Protein AF-A0A3D2W1X2-F1 (afdb_monomer)

Mean predicted aligned error: 3.18 Å

pLDDT: mean 94.14, std 5.0, range [60.62, 98.5]

Sequence (106 aa):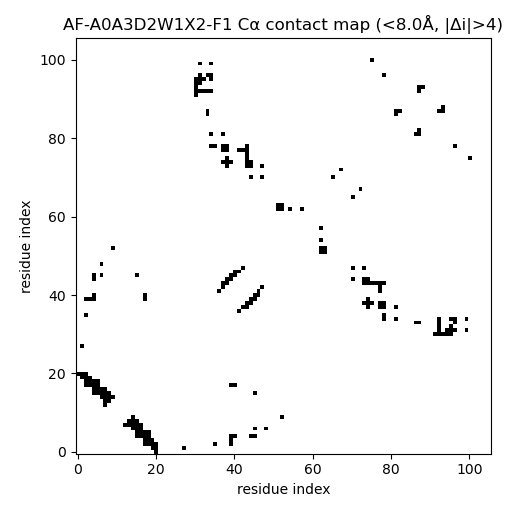
TTAYYQQGSPALGVAGGYMVNTLRLDQRPLYELPALTLHEAVPGHHLQISLAQEAGELPYFRRTTYITAFGEGWGLYAESLGVEMGIYRTPYERFGRLSYEMWRAC

Structure (mmCIF, N/CA/C/O backbone):
data_AF-A0A3D2W1X2-F1
#
_entry.id   AF-A0A3D2W1X2-F1
#
loop_
_atom_site.group_PDB
_atom_site.id
_atom_site.type_symbol
_atom_site.label_atom_id
_atom_site.label_alt_id
_atom_site.label_comp_id
_atom_site.label_asym_id
_atom_site.label_entity_id
_atom_site.label_seq_id
_atom_site.pdbx_PDB_ins_code
_atom_site.Cartn_x
_atom_site.Cartn_y
_atom_site.Cartn_z
_atom_site.occupancy
_atom_site.B_iso_or_equiv
_atom_site.auth_seq_id
_atom_site.auth_comp_id
_atom_site.auth_asym_id
_atom_site.auth_atom_id
_atom_site.pdbx_PDB_model_num
ATOM 1 N N . THR A 1 1 ? 3.440 -13.000 6.840 1.00 60.62 1 THR A N 1
ATOM 2 C CA . THR A 1 1 ? 2.759 -11.714 6.607 1.00 60.62 1 THR A CA 1
ATOM 3 C C . THR A 1 1 ? 1.249 -11.915 6.544 1.00 60.62 1 THR A C 1
ATOM 5 O O . THR A 1 1 ? 0.806 -13.053 6.363 1.00 60.62 1 THR A O 1
ATOM 8 N N . THR A 1 2 ? 0.467 -10.858 6.770 1.00 81.94 2 THR A N 1
ATOM 9 C CA . THR A 1 2 ? -1.007 -10.890 6.750 1.00 81.94 2 THR A CA 1
ATOM 10 C C . THR A 1 2 ? -1.581 -10.834 5.343 1.00 81.94 2 THR A C 1
ATOM 12 O O . THR A 1 2 ? -2.559 -11.522 5.053 1.00 81.94 2 THR A O 1
ATOM 15 N N . ALA A 1 3 ? -0.892 -10.144 4.446 1.00 91.88 3 ALA A N 1
ATOM 16 C CA . ALA A 1 3 ? -1.105 -10.195 3.014 1.00 91.88 3 ALA A CA 1
ATOM 17 C C . ALA A 1 3 ? 0.189 -9.773 2.302 1.00 91.88 3 ALA A C 1
ATOM 19 O O . ALA A 1 3 ? 1.152 -9.394 2.972 1.00 91.88 3 ALA A O 1
ATOM 20 N N . TYR A 1 4 ? 0.223 -9.900 0.980 1.00 94.44 4 TYR A N 1
ATOM 21 C CA . TYR A 1 4 ? 1.273 -9.329 0.139 1.00 94.44 4 TYR A CA 1
ATOM 22 C C . TYR A 1 4 ? 0.755 -9.090 -1.280 1.00 94.44 4 TYR A C 1
ATOM 24 O O . TYR A 1 4 ? -0.192 -9.750 -1.728 1.00 94.44 4 TYR A O 1
ATOM 32 N N . TYR A 1 5 ? 1.401 -8.181 -1.998 1.00 97.44 5 TYR A N 1
ATOM 33 C CA . TYR A 1 5 ? 1.201 -7.988 -3.422 1.00 97.44 5 TYR A CA 1
ATOM 34 C C . TYR A 1 5 ? 2.119 -8.890 -4.250 1.00 97.44 5 TYR A C 1
ATOM 36 O O . TYR A 1 5 ? 3.334 -8.948 -4.060 1.00 97.44 5 TYR A O 1
ATOM 44 N N . GLN A 1 6 ? 1.527 -9.581 -5.218 1.00 96.81 6 GLN A N 1
ATOM 45 C CA . GLN A 1 6 ? 2.231 -10.325 -6.246 1.00 96.81 6 GLN A CA 1
ATOM 46 C C . GLN A 1 6 ? 2.176 -9.543 -7.557 1.00 96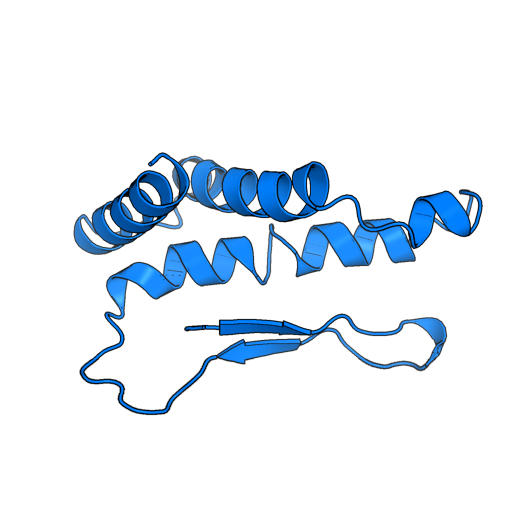.81 6 GLN A C 1
ATOM 48 O O . GLN A 1 6 ? 1.115 -9.380 -8.162 1.00 96.81 6 GLN A O 1
ATOM 53 N N . GLN A 1 7 ? 3.339 -9.084 -8.013 1.00 94.88 7 GLN A N 1
ATOM 54 C CA . GLN A 1 7 ? 3.475 -8.359 -9.269 1.00 94.88 7 GLN A CA 1
ATOM 55 C C . GLN A 1 7 ? 3.034 -9.212 -10.472 1.00 94.88 7 GLN A C 1
ATOM 57 O O . GLN A 1 7 ? 3.446 -10.362 -10.625 1.00 94.88 7 GLN A O 1
ATOM 62 N N . GLY A 1 8 ? 2.228 -8.608 -11.350 1.00 94.38 8 GLY A N 1
ATOM 63 C CA . GLY A 1 8 ? 1.854 -9.173 -12.646 1.00 94.38 8 GLY A CA 1
ATOM 64 C C . GLY A 1 8 ? 2.901 -8.936 -13.741 1.00 94.38 8 GLY A C 1
ATOM 65 O O . GLY A 1 8 ? 3.940 -8.308 -13.529 1.00 94.38 8 GLY A O 1
ATOM 66 N N . SER A 1 9 ? 2.601 -9.411 -14.946 1.00 94.06 9 SER A N 1
ATOM 67 C CA . SER A 1 9 ? 3.404 -9.200 -16.151 1.00 94.06 9 SER A CA 1
ATOM 68 C C . SER A 1 9 ? 2.501 -8.844 -17.335 1.00 94.06 9 SER A C 1
ATOM 70 O O . SER A 1 9 ? 1.897 -9.745 -17.925 1.00 94.06 9 SER A O 1
ATOM 72 N N . PRO A 1 10 ? 2.442 -7.562 -17.739 1.00 90.25 10 PRO A N 1
ATOM 73 C CA . PRO A 1 10 ? 1.702 -7.135 -18.924 1.00 90.25 10 PRO A CA 1
ATOM 74 C C . PRO A 1 10 ? 2.177 -7.843 -20.199 1.00 90.25 10 PRO A C 1
ATOM 76 O O . PRO A 1 10 ? 1.362 -8.242 -21.024 1.00 90.25 10 PRO A O 1
ATOM 79 N N . ALA A 1 11 ? 3.487 -8.087 -20.324 1.00 90.25 11 ALA A N 1
ATOM 80 C CA . ALA A 1 11 ? 4.075 -8.782 -21.472 1.00 90.25 11 ALA A CA 1
ATOM 81 C C . ALA A 1 11 ? 3.610 -10.243 -21.606 1.00 90.25 11 ALA A C 1
ATOM 83 O O . ALA A 1 11 ? 3.562 -10.771 -22.713 1.00 90.25 11 ALA A O 1
ATOM 84 N N . LEU A 1 12 ? 3.277 -10.895 -20.486 1.00 94.88 12 LEU A N 1
ATOM 85 C CA . LEU A 1 12 ? 2.793 -12.279 -20.449 1.00 94.88 12 LEU A CA 1
ATOM 86 C C . LEU A 1 12 ? 1.272 -12.373 -20.240 1.00 94.88 12 LEU A C 1
ATOM 88 O O . LEU A 1 12 ? 0.750 -13.476 -20.106 1.00 94.88 12 LEU A O 1
ATOM 92 N N . GLY A 1 13 ? 0.562 -11.241 -20.169 1.00 94.69 13 GLY A N 1
ATOM 93 C CA . GLY A 1 13 ? -0.871 -11.205 -19.859 1.00 94.69 13 GLY A CA 1
ATOM 94 C C . GLY A 1 13 ? -1.223 -11.691 -18.446 1.00 94.69 13 GLY A C 1
ATOM 95 O O . GLY A 1 13 ? -2.344 -12.136 -18.214 1.00 94.69 13 GLY A O 1
ATOM 96 N N . VAL A 1 14 ? -0.280 -11.637 -17.501 1.00 96.56 14 VAL A N 1
ATOM 97 C CA . VAL A 1 14 ? -0.485 -12.063 -16.107 1.00 96.56 14 VAL A CA 1
ATOM 98 C C . VAL A 1 14 ? -0.888 -10.855 -15.266 1.00 96.56 14 VAL A C 1
ATOM 100 O O . VAL A 1 14 ? -0.135 -9.887 -15.172 1.00 96.56 14 VAL A O 1
ATOM 103 N N . ALA A 1 15 ? -2.052 -10.911 -14.623 1.00 96.38 15 ALA A N 1
ATOM 104 C CA . ALA A 1 15 ? -2.511 -9.853 -13.726 1.00 96.38 15 ALA A CA 1
ATOM 105 C C . ALA A 1 15 ? -1.716 -9.820 -12.408 1.00 96.38 15 ALA A C 1
ATOM 107 O O . ALA A 1 15 ? -1.224 -10.848 -11.939 1.00 96.38 15 ALA A O 1
ATOM 108 N N . GLY A 1 16 ? -1.618 -8.636 -11.799 1.00 96.75 16 GLY A N 1
ATOM 109 C CA . GLY A 1 16 ? -1.161 -8.504 -10.415 1.00 96.75 16 GLY A CA 1
ATOM 110 C C . GLY A 1 16 ? -2.202 -9.045 -9.434 1.00 96.75 16 GLY A C 1
ATOM 111 O O . GLY A 1 16 ? -3.402 -8.968 -9.698 1.00 96.75 16 GLY A O 1
ATOM 112 N N . GLY A 1 17 ? -1.750 -9.595 -8.309 1.00 97.19 17 GLY A N 1
ATOM 113 C CA . GLY A 1 17 ? -2.610 -10.242 -7.319 1.00 97.19 17 GLY A CA 1
ATOM 114 C C . GLY A 1 17 ? -2.383 -9.710 -5.911 1.00 97.19 17 GLY A C 1
ATOM 115 O O . GLY A 1 17 ? -1.250 -9.630 -5.451 1.00 97.19 17 GLY A O 1
ATOM 116 N N . TYR A 1 18 ? -3.466 -9.388 -5.206 1.00 97.06 18 TYR A N 1
ATOM 117 C CA . TYR A 1 18 ? -3.438 -9.124 -3.769 1.00 97.06 18 TYR A CA 1
ATOM 118 C C . TYR A 1 18 ? -3.743 -10.421 -3.011 1.00 97.06 18 TYR A C 1
ATOM 120 O O . TYR A 1 18 ? -4.860 -10.937 -3.070 1.00 97.06 18 TYR A O 1
ATOM 128 N N . MET A 1 19 ? -2.741 -10.969 -2.322 1.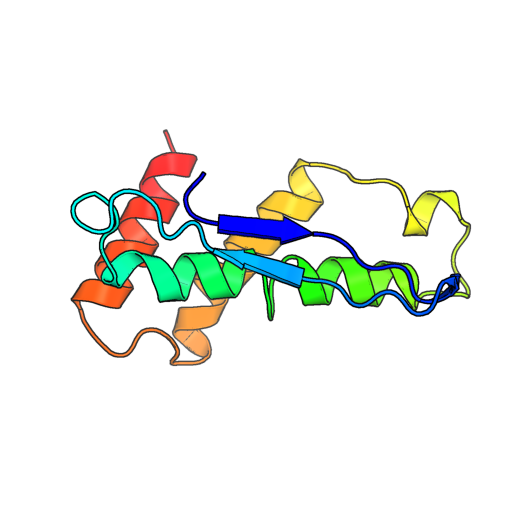00 96.25 19 MET A N 1
ATOM 129 C CA . MET A 1 19 ? -2.820 -12.283 -1.686 1.00 96.25 19 MET A CA 1
ATOM 130 C C . MET A 1 19 ? -3.054 -12.129 -0.184 1.00 96.25 19 MET A C 1
ATOM 132 O O . MET A 1 19 ? -2.145 -11.755 0.554 1.00 96.25 19 MET A O 1
ATOM 136 N N . VAL A 1 20 ? -4.264 -12.446 0.283 1.00 93.62 20 VAL A N 1
ATOM 137 C CA . VAL A 1 20 ? -4.642 -12.369 1.704 1.00 93.62 20 VAL A CA 1
ATOM 138 C C . VAL A 1 20 ? -4.514 -13.735 2.365 1.00 93.62 20 VAL A C 1
ATOM 140 O O . VAL A 1 20 ? -5.056 -14.731 1.886 1.00 93.62 20 VAL A O 1
ATOM 143 N N . ASN A 1 21 ? -3.815 -13.794 3.497 1.00 91.94 21 ASN A N 1
ATOM 144 C CA . ASN A 1 21 ? -3.640 -15.037 4.232 1.00 91.94 21 ASN A CA 1
ATOM 145 C C . ASN A 1 21 ? -4.848 -15.315 5.140 1.00 91.94 21 ASN A C 1
ATOM 147 O O . ASN A 1 21 ? -5.084 -14.595 6.108 1.00 91.94 21 ASN A O 1
ATOM 151 N N . THR A 1 22 ? -5.577 -16.395 4.862 1.00 91.75 22 THR A N 1
ATOM 152 C CA . THR A 1 22 ? -6.784 -16.801 5.604 1.00 91.75 22 THR A CA 1
ATOM 153 C C . THR A 1 22 ? -6.520 -17.819 6.719 1.00 91.75 22 THR A C 1
ATOM 155 O O . THR A 1 22 ? -7.446 -18.249 7.405 1.00 91.75 22 THR A O 1
ATOM 158 N N . LEU A 1 23 ? -5.261 -18.203 6.953 1.00 92.38 23 LEU A N 1
ATOM 159 C CA . LEU A 1 23 ? -4.886 -19.118 8.033 1.00 92.38 23 LEU A CA 1
ATOM 160 C C . LEU A 1 23 ? -4.951 -18.409 9.397 1.00 92.38 23 LEU A C 1
ATOM 162 O O . LEU A 1 23 ? -4.308 -17.370 9.553 1.00 92.38 23 LEU A O 1
ATOM 166 N N . ARG A 1 24 ? -5.625 -19.009 10.395 1.00 89.12 24 ARG A N 1
ATOM 167 C CA . ARG A 1 24 ? -5.779 -18.490 11.780 1.00 89.12 24 ARG A CA 1
ATOM 168 C C . ARG A 1 24 ? -6.378 -17.078 11.835 1.00 89.12 24 ARG A C 1
ATOM 170 O O . ARG A 1 24 ? -5.705 -16.112 12.191 1.00 89.12 24 ARG A O 1
ATOM 177 N N . LEU A 1 25 ? -7.642 -16.958 11.430 1.00 88.38 25 LEU A N 1
ATOM 178 C CA . LEU A 1 25 ? -8.367 -15.679 11.386 1.00 88.38 25 LEU A CA 1
ATOM 179 C C . LEU A 1 25 ? -8.541 -15.029 12.767 1.00 88.38 25 LEU A C 1
ATOM 181 O O . LEU A 1 25 ? -8.625 -13.811 12.861 1.00 88.38 25 LEU A O 1
ATOM 185 N N . ASP A 1 26 ? -8.529 -15.823 13.836 1.00 89.56 26 ASP A N 1
ATOM 186 C CA . ASP A 1 26 ? -8.535 -15.366 15.230 1.00 89.56 26 ASP A CA 1
ATOM 187 C C . ASP A 1 26 ? -7.317 -14.497 15.586 1.00 89.56 26 ASP A C 1
ATOM 189 O O . ASP A 1 26 ? -7.388 -13.669 16.488 1.00 89.56 26 ASP A O 1
ATOM 193 N N . GLN A 1 27 ? -6.216 -14.640 14.842 1.00 88.25 27 GLN A N 1
ATOM 194 C CA . GLN A 1 27 ? -4.989 -13.853 15.004 1.00 88.25 27 GLN A CA 1
ATOM 195 C C . GLN A 1 27 ? -4.881 -12.703 13.992 1.00 88.25 27 GLN A C 1
ATOM 197 O O . GLN A 1 27 ? -3.824 -12.085 13.876 1.00 88.25 27 GLN A O 1
ATOM 202 N N . ARG A 1 28 ? -5.936 -12.442 13.209 1.00 86.94 28 ARG A N 1
ATOM 203 C CA . ARG A 1 28 ? -5.942 -11.461 12.116 1.00 86.94 28 ARG A CA 1
ATOM 204 C C . ARG A 1 28 ? -7.081 -10.474 12.313 1.00 86.94 28 ARG A C 1
ATOM 206 O O . ARG A 1 28 ? -8.180 -10.693 11.799 1.00 86.94 28 ARG A O 1
ATOM 213 N N . PRO A 1 29 ? -6.849 -9.392 13.064 1.00 89.44 29 PRO A N 1
ATOM 214 C CA . PRO A 1 29 ? -7.888 -8.407 13.286 1.00 89.44 29 PRO A CA 1
ATOM 215 C C . PRO A 1 29 ? -8.345 -7.787 11.963 1.00 89.44 29 PRO A C 1
ATOM 217 O O . PRO A 1 29 ? -7.556 -7.237 11.197 1.00 89.44 29 PRO A O 1
ATOM 220 N N . LEU A 1 30 ? -9.657 -7.819 11.717 1.00 91.25 30 LEU A N 1
ATOM 221 C CA . LEU A 1 30 ? -10.247 -7.240 10.506 1.00 91.25 30 LEU A CA 1
ATOM 222 C C . LEU A 1 30 ? -10.017 -5.727 10.403 1.00 91.25 30 LEU A C 1
ATOM 224 O O . LEU A 1 30 ? -10.037 -5.175 9.308 1.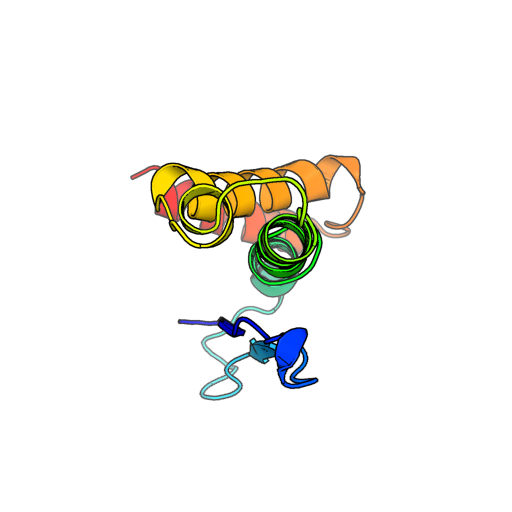00 91.25 30 LEU A O 1
ATOM 228 N N . TYR A 1 31 ? -9.781 -5.058 11.533 1.00 92.56 31 TYR A N 1
ATOM 229 C CA . TYR A 1 31 ? -9.572 -3.616 11.577 1.00 92.56 31 TYR A CA 1
ATOM 230 C C . TYR A 1 31 ? -8.239 -3.165 10.952 1.00 92.56 31 TYR A C 1
ATOM 232 O O . TYR A 1 31 ? -8.094 -1.989 10.634 1.00 92.56 31 TYR A O 1
ATOM 240 N N . GLU A 1 32 ? -7.277 -4.071 10.743 1.00 92.69 32 GLU A N 1
ATOM 241 C CA . GLU A 1 32 ? -6.015 -3.784 10.040 1.00 92.69 32 GLU A CA 1
ATOM 242 C C . GLU A 1 32 ? -6.143 -3.914 8.515 1.00 92.69 32 GLU A C 1
ATOM 244 O O . GLU A 1 32 ? -5.337 -3.353 7.769 1.00 92.69 32 GLU A O 1
ATOM 249 N N . LEU A 1 33 ? -7.166 -4.633 8.034 1.00 93.62 33 LEU A N 1
ATOM 250 C CA . LEU A 1 33 ? -7.322 -4.945 6.613 1.00 93.62 33 LEU A CA 1
ATOM 251 C C . LEU A 1 33 ? -7.425 -3.713 5.707 1.00 93.62 33 LEU A C 1
ATOM 253 O O . LEU A 1 33 ? -6.839 -3.772 4.628 1.00 93.62 33 LEU A O 1
ATOM 257 N N . PRO A 1 34 ? -8.108 -2.607 6.072 1.00 95.94 34 PRO A N 1
ATOM 258 C CA . PRO A 1 34 ? -8.168 -1.442 5.192 1.00 95.94 34 PRO A CA 1
ATOM 259 C C . PRO A 1 34 ? -6.792 -0.834 4.917 1.00 95.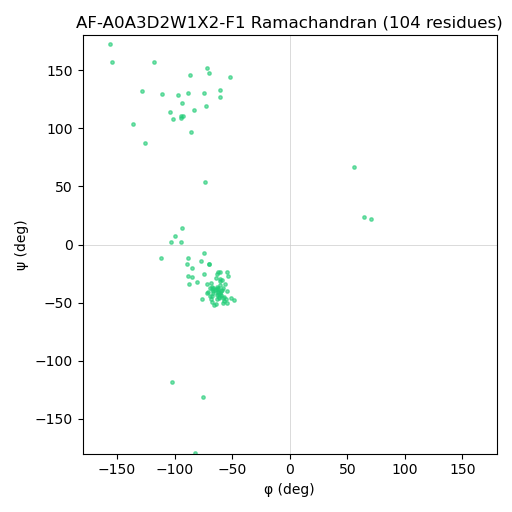94 34 PRO A C 1
ATOM 261 O O . PRO A 1 34 ? -6.469 -0.577 3.760 1.00 95.94 34 PRO A O 1
ATOM 264 N N . ALA A 1 35 ? -5.962 -0.668 5.952 1.00 96.44 35 ALA A N 1
ATOM 265 C CA . ALA A 1 35 ? -4.606 -0.142 5.800 1.00 96.44 35 ALA A CA 1
ATOM 266 C C . ALA A 1 35 ? -3.750 -1.088 4.945 1.00 96.44 35 ALA A C 1
ATOM 268 O O . ALA A 1 35 ? -3.143 -0.668 3.965 1.00 96.44 35 ALA A O 1
ATOM 269 N N . LEU A 1 36 ? -3.800 -2.391 5.233 1.00 95.56 36 LEU A N 1
ATOM 270 C CA . LEU A 1 36 ? -3.074 -3.396 4.456 1.00 95.56 36 LEU A CA 1
ATOM 271 C C . LEU A 1 36 ? -3.525 -3.457 2.988 1.00 95.56 36 LEU A C 1
ATOM 273 O O . LEU A 1 36 ? -2.709 -3.639 2.092 1.00 95.56 36 LEU A O 1
ATOM 277 N N . THR A 1 37 ? -4.822 -3.295 2.730 1.00 96.62 37 THR A N 1
ATOM 278 C CA . THR A 1 37 ? -5.369 -3.286 1.366 1.00 96.62 37 THR A CA 1
ATOM 279 C C . TH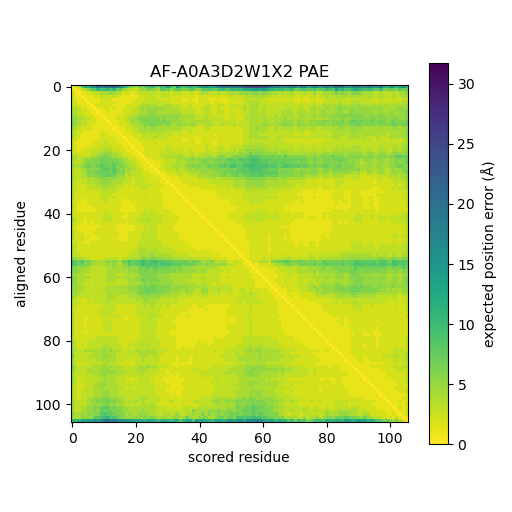R A 1 37 ? -4.883 -2.062 0.597 1.00 96.62 37 THR A C 1
ATOM 281 O O . THR A 1 37 ? -4.497 -2.192 -0.560 1.00 96.62 37 THR A O 1
ATOM 284 N N . LEU A 1 38 ? -4.854 -0.886 1.231 1.00 97.88 38 LEU A N 1
ATOM 285 C CA . LEU A 1 38 ? -4.300 0.322 0.616 1.00 97.88 38 LEU A CA 1
ATOM 286 C C . LEU A 1 38 ? -2.810 0.166 0.304 1.00 97.88 38 LEU A C 1
ATOM 288 O O . LEU A 1 38 ? -2.386 0.584 -0.770 1.00 97.88 38 LEU A O 1
ATOM 292 N N . HIS A 1 39 ? -2.051 -0.457 1.209 1.00 98.00 39 HIS A N 1
ATOM 293 C CA . HIS A 1 39 ? -0.616 -0.697 1.056 1.00 98.00 39 HIS A CA 1
ATOM 294 C C . HIS A 1 39 ? -0.302 -1.634 -0.117 1.00 98.00 39 HIS A C 1
ATOM 296 O O . HIS A 1 39 ? 0.520 -1.324 -0.973 1.00 98.00 39 HIS A O 1
ATOM 302 N N . GLU A 1 40 ? -0.968 -2.786 -0.170 1.00 98.06 40 GLU A N 1
ATOM 303 C CA . GLU A 1 40 ? -0.630 -3.857 -1.111 1.00 98.06 40 GLU A CA 1
ATOM 304 C C . GLU A 1 40 ? -1.342 -3.699 -2.463 1.00 98.06 40 GLU A C 1
ATOM 306 O O . GLU A 1 40 ? -0.799 -4.037 -3.514 1.00 98.06 40 GLU A O 1
ATOM 311 N N . ALA A 1 41 ? -2.572 -3.185 -2.467 1.00 97.44 41 ALA A N 1
ATOM 312 C CA . ALA A 1 41 ? -3.378 -3.047 -3.672 1.00 97.44 41 ALA A CA 1
ATOM 313 C C . ALA A 1 41 ? -3.364 -1.596 -4.178 1.00 97.44 41 ALA A C 1
ATOM 315 O O . ALA A 1 41 ? -2.320 -1.079 -4.577 1.00 97.44 41 ALA A O 1
ATOM 316 N N . VAL A 1 42 ? -4.525 -0.944 -4.220 1.00 97.19 42 VAL A N 1
ATOM 317 C CA . VAL A 1 42 ? -4.692 0.411 -4.756 1.00 97.19 42 VAL A CA 1
ATOM 318 C C . VAL A 1 42 ? -5.010 1.360 -3.601 1.00 97.19 42 VAL A C 1
ATOM 320 O O . VAL A 1 42 ? -5.941 1.070 -2.849 1.00 97.19 42 VAL A O 1
ATOM 323 N N . PRO A 1 43 ? -4.293 2.494 -3.462 1.00 98.00 43 PRO A N 1
ATOM 324 C CA . PRO A 1 43 ? -3.318 3.065 -4.402 1.00 98.00 43 PRO A CA 1
ATOM 325 C C . PRO A 1 43 ? -1.847 2.663 -4.158 1.00 98.00 43 PRO A C 1
ATOM 327 O O . PRO A 1 43 ? -0.958 3.309 -4.706 1.00 98.00 43 PRO A O 1
ATOM 330 N N . GLY A 1 44 ? -1.570 1.642 -3.344 1.00 98.50 44 GLY A N 1
ATOM 331 C CA . GLY A 1 44 ? -0.219 1.199 -2.985 1.00 98.50 44 GLY A CA 1
ATOM 332 C C . GLY A 1 44 ? 0.527 0.412 -4.070 1.00 98.50 44 GLY A C 1
ATOM 333 O O . GLY A 1 44 ? 0.624 0.852 -5.219 1.00 98.50 44 GLY A O 1
ATOM 334 N N . HIS A 1 45 ? 1.107 -0.736 -3.702 1.00 98.31 45 HIS A N 1
ATOM 335 C CA . HIS A 1 45 ? 2.029 -1.494 -4.554 1.00 98.31 45 HIS A CA 1
ATOM 336 C C . HIS A 1 45 ? 1.460 -1.839 -5.928 1.00 98.31 45 HIS A C 1
ATOM 338 O O . HIS A 1 45 ? 2.182 -1.716 -6.920 1.00 98.31 45 HIS A O 1
ATOM 344 N N . HIS A 1 46 ? 0.179 -2.213 -6.024 1.00 98.06 46 HIS A N 1
ATOM 345 C CA . HIS A 1 46 ? -0.418 -2.513 -7.323 1.00 98.06 46 HIS A CA 1
ATOM 346 C C . HIS A 1 46 ? -0.325 -1.324 -8.275 1.00 98.06 46 HIS A C 1
ATOM 348 O O . HIS A 1 46 ? 0.152 -1.478 -9.400 1.00 98.06 46 HIS A O 1
ATOM 354 N N . LEU A 1 47 ? -0.735 -0.137 -7.825 1.00 97.69 47 LEU A N 1
ATOM 355 C CA . LEU A 1 47 ? -0.718 1.055 -8.664 1.00 97.69 47 LEU A CA 1
ATOM 356 C C . LEU A 1 47 ? 0.720 1.494 -8.966 1.00 97.69 47 LEU A C 1
ATOM 358 O O . LEU A 1 47 ? 1.056 1.730 -10.123 1.00 97.69 47 LEU A O 1
ATOM 362 N N . GLN A 1 48 ? 1.583 1.542 -7.949 1.00 97.69 48 GLN A N 1
ATOM 363 C CA . GLN A 1 48 ? 2.980 1.958 -8.093 1.00 97.69 48 GLN A CA 1
ATOM 364 C C . GLN A 1 48 ? 3.739 1.107 -9.115 1.00 97.69 48 GLN A C 1
ATOM 366 O O . GLN A 1 48 ? 4.421 1.643 -9.993 1.00 97.69 48 GLN A O 1
ATOM 371 N N . ILE A 1 49 ? 3.621 -0.218 -9.007 1.00 96.56 49 ILE A N 1
ATOM 372 C CA . ILE A 1 49 ? 4.322 -1.159 -9.881 1.00 96.56 49 ILE A CA 1
ATOM 373 C C . ILE A 1 49 ? 3.717 -1.135 -11.284 1.00 96.56 49 ILE A C 1
ATOM 375 O O . ILE A 1 49 ? 4.468 -1.118 -12.259 1.00 96.56 49 ILE A O 1
ATOM 379 N N . SER A 1 50 ? 2.387 -1.087 -11.408 1.00 96.00 50 SER A N 1
ATOM 380 C CA . SER A 1 50 ? 1.729 -1.054 -12.723 1.00 96.00 50 SER A CA 1
ATOM 381 C C . SER A 1 50 ? 2.114 0.206 -13.506 1.00 96.00 50 SER A C 1
ATOM 383 O O . SER A 1 50 ? 2.510 0.104 -14.665 1.00 96.00 50 SER A O 1
ATOM 385 N N . LEU A 1 51 ? 2.156 1.374 -12.851 1.00 95.69 51 LEU A N 1
ATOM 386 C CA . LEU A 1 51 ? 2.629 2.617 -13.473 1.00 95.69 51 LEU A CA 1
ATOM 387 C C . LEU A 1 51 ? 4.082 2.513 -13.961 1.00 95.69 51 LEU A C 1
ATOM 389 O O . LEU A 1 51 ? 4.412 2.995 -15.044 1.00 95.69 51 LEU A O 1
ATOM 393 N N . ALA A 1 52 ? 4.963 1.860 -13.195 1.00 95.38 52 ALA A N 1
ATOM 394 C CA . ALA A 1 52 ? 6.348 1.649 -13.612 1.00 95.38 52 ALA A CA 1
ATOM 395 C C . ALA A 1 52 ? 6.457 0.710 -14.830 1.00 95.38 52 ALA A C 1
ATOM 397 O O . ALA A 1 52 ? 7.285 0.940 -15.715 1.00 95.38 52 ALA A O 1
ATOM 398 N N . GLN A 1 53 ? 5.612 -0.323 -14.906 1.00 94.25 53 GLN A N 1
ATOM 399 C CA . GLN A 1 53 ? 5.561 -1.248 -16.042 1.00 94.25 53 GLN A CA 1
ATOM 400 C C . GLN A 1 53 ? 5.049 -0.570 -17.322 1.00 94.25 53 GLN A C 1
ATOM 402 O O . GLN A 1 53 ? 5.583 -0.826 -18.405 1.00 94.25 53 GLN A O 1
ATOM 407 N N . GLU A 1 54 ? 4.064 0.318 -17.191 1.00 93.88 54 GLU A N 1
ATOM 408 C CA . GLU A 1 54 ? 3.437 1.052 -18.297 1.00 93.88 54 GLU A CA 1
ATOM 409 C C . GLU A 1 54 ? 4.287 2.219 -18.829 1.00 93.88 54 GLU A C 1
ATOM 411 O O . GLU A 1 54 ? 4.047 2.697 -19.936 1.00 93.88 54 GLU A O 1
ATOM 416 N N . ALA A 1 55 ? 5.322 2.652 -18.099 1.00 93.88 55 ALA A N 1
ATOM 417 C CA . ALA A 1 55 ? 6.187 3.779 -18.462 1.00 93.88 55 ALA A CA 1
ATOM 418 C C . ALA A 1 55 ? 7.173 3.474 -19.618 1.00 93.88 55 ALA A C 1
ATOM 420 O O . ALA A 1 55 ? 8.384 3.655 -19.478 1.00 93.88 55 ALA A O 1
ATOM 421 N N . GLY A 1 56 ? 6.673 2.992 -20.763 1.00 89.19 56 GLY A N 1
ATOM 422 C CA . GLY A 1 56 ? 7.436 2.425 -21.887 1.00 89.19 56 GLY A CA 1
ATOM 423 C C . GLY A 1 56 ? 8.553 3.298 -22.469 1.00 89.19 56 GLY A C 1
ATOM 424 O O . GLY A 1 56 ? 9.548 2.757 -22.947 1.00 89.19 56 GLY A O 1
ATOM 425 N N . GLU A 1 57 ? 8.431 4.619 -22.350 1.00 93.94 57 GLU A N 1
ATOM 426 C CA . GLU A 1 57 ? 9.437 5.601 -22.782 1.00 93.94 57 GLU A CA 1
ATOM 427 C C . GLU A 1 57 ? 10.708 5.597 -21.906 1.00 93.94 57 GLU A C 1
ATOM 429 O O . GLU A 1 57 ? 11.750 6.129 -22.293 1.00 93.94 57 GLU A O 1
ATOM 434 N N . LEU A 1 58 ? 10.652 5.010 -20.703 1.00 94.81 58 LEU A N 1
ATOM 435 C CA . LEU A 1 58 ? 11.788 4.957 -19.786 1.00 94.81 58 LEU A CA 1
ATOM 436 C C . LEU A 1 58 ? 12.702 3.745 -20.054 1.00 94.81 58 LEU A C 1
ATOM 438 O O . LEU A 1 58 ? 12.226 2.634 -20.332 1.00 94.81 58 LEU A O 1
ATOM 442 N N . PRO A 1 59 ? 14.029 3.902 -19.857 1.00 94.88 59 PRO A N 1
ATOM 443 C CA . PRO A 1 59 ? 14.969 2.789 -19.902 1.00 94.88 59 PRO A CA 1
ATOM 444 C C . PRO A 1 59 ? 14.545 1.632 -18.995 1.00 94.88 59 PRO A C 1
ATOM 446 O O . PRO A 1 59 ? 14.053 1.853 -17.888 1.00 94.88 59 PRO A O 1
ATOM 449 N N . TYR A 1 60 ? 14.801 0.398 -19.439 1.00 91.25 60 TYR A N 1
ATOM 450 C CA . TYR A 1 60 ? 14.408 -0.827 -18.730 1.00 91.25 60 TYR A CA 1
ATOM 451 C C . TYR A 1 60 ? 14.783 -0.798 -17.241 1.00 91.25 60 TYR A C 1
ATOM 453 O O . TYR A 1 60 ? 13.926 -1.000 -16.387 1.00 91.25 60 TYR A O 1
ATOM 461 N N . PHE A 1 61 ? 16.027 -0.426 -16.918 1.00 92.81 61 PHE A N 1
ATOM 462 C CA . PHE A 1 61 ? 16.493 -0.389 -15.531 1.00 92.81 61 PHE A CA 1
ATOM 463 C C . PHE A 1 61 ? 15.683 0.571 -14.645 1.00 92.81 61 PHE A C 1
ATOM 465 O O . PHE A 1 61 ? 15.500 0.287 -13.467 1.00 92.81 61 PHE A O 1
ATOM 472 N N . ARG A 1 62 ? 15.148 1.680 -15.176 1.00 91.75 62 ARG A N 1
ATOM 473 C CA . ARG A 1 62 ? 14.308 2.606 -14.395 1.00 91.75 62 ARG A CA 1
ATOM 474 C C . ARG A 1 62 ? 12.911 2.055 -14.124 1.00 91.75 62 ARG A C 1
ATOM 476 O O . ARG A 1 62 ? 12.297 2.469 -13.151 1.00 91.75 62 ARG A O 1
ATOM 483 N N . ARG A 1 63 ? 12.420 1.146 -14.970 1.00 92.31 63 ARG A N 1
ATOM 484 C CA . ARG A 1 63 ? 11.109 0.503 -14.818 1.00 92.31 63 ARG A CA 1
ATOM 485 C C . ARG A 1 63 ? 11.138 -0.709 -13.895 1.00 92.31 63 ARG A C 1
ATOM 487 O O . ARG A 1 63 ? 10.122 -1.035 -13.295 1.00 92.31 63 ARG A O 1
ATOM 494 N N . THR A 1 64 ? 12.281 -1.387 -13.801 1.00 89.81 64 THR A N 1
ATOM 495 C CA . THR A 1 64 ? 12.386 -2.671 -13.090 1.00 89.81 64 THR A CA 1
ATOM 496 C C . THR A 1 64 ? 13.209 -2.620 -11.809 1.00 89.81 64 THR A C 1
ATOM 498 O O . THR A 1 64 ? 13.207 -3.590 -11.058 1.00 89.81 64 THR A O 1
ATOM 501 N N . THR A 1 65 ? 13.944 -1.535 -11.548 1.00 92.94 65 THR A N 1
ATOM 502 C CA . THR A 1 65 ? 14.707 -1.409 -10.299 1.00 92.94 65 THR A CA 1
ATOM 503 C C . THR A 1 65 ? 13.757 -1.158 -9.134 1.00 92.94 65 THR A C 1
ATOM 505 O O . THR A 1 65 ? 13.083 -0.130 -9.097 1.00 92.94 65 THR A O 1
ATOM 508 N N . TYR A 1 66 ? 13.750 -2.065 -8.156 1.00 92.62 66 TYR A N 1
ATOM 509 C CA . TYR A 1 66 ? 13.013 -1.886 -6.908 1.00 92.62 66 TYR A CA 1
ATOM 510 C C . TYR A 1 66 ? 13.929 -1.297 -5.834 1.00 92.62 66 TYR A C 1
ATOM 512 O O . TYR A 1 66 ? 14.838 -1.962 -5.338 1.00 92.62 66 TYR A O 1
ATOM 520 N N . ILE A 1 67 ? 13.695 -0.033 -5.484 1.00 95.56 67 ILE A N 1
ATOM 521 C CA . ILE A 1 67 ? 14.346 0.618 -4.346 1.00 95.56 67 ILE A CA 1
ATOM 522 C C . ILE A 1 67 ? 13.400 0.474 -3.157 1.00 95.56 67 ILE A C 1
ATOM 524 O O . ILE A 1 67 ? 12.357 1.124 -3.137 1.00 95.56 67 ILE A O 1
ATOM 528 N N . THR A 1 68 ? 13.767 -0.341 -2.164 1.00 95.44 68 THR A N 1
ATOM 529 C CA . THR A 1 68 ? 12.905 -0.664 -1.012 1.00 95.44 68 THR A CA 1
ATOM 530 C C . THR A 1 68 ? 12.329 0.580 -0.341 1.00 95.44 68 THR A C 1
ATOM 532 O O . THR A 1 68 ? 11.129 0.652 -0.121 1.00 95.44 68 THR A O 1
ATOM 535 N N . ALA A 1 69 ? 13.152 1.604 -0.089 1.00 96.56 69 ALA A N 1
ATOM 536 C CA . ALA A 1 69 ? 12.688 2.842 0.539 1.00 96.56 69 ALA A CA 1
ATOM 537 C C . ALA A 1 69 ? 11.600 3.565 -0.276 1.00 96.56 69 ALA A C 1
ATOM 539 O O . ALA A 1 69 ? 10.695 4.158 0.300 1.00 96.56 69 ALA A O 1
ATOM 540 N N . PHE A 1 70 ? 11.671 3.507 -1.609 1.00 96.81 70 PHE A N 1
ATOM 541 C CA . PHE A 1 70 ? 10.656 4.096 -2.478 1.00 96.81 70 PHE A CA 1
ATOM 542 C C . PHE A 1 70 ? 9.389 3.235 -2.526 1.00 96.81 70 PHE A C 1
ATOM 544 O O . PHE A 1 70 ? 8.298 3.769 -2.365 1.00 96.81 70 PHE A O 1
ATOM 551 N N . GLY A 1 71 ? 9.526 1.918 -2.714 1.00 97.06 71 GLY A N 1
ATOM 552 C CA . GLY A 1 71 ? 8.386 1.001 -2.816 1.00 97.06 71 GLY A CA 1
ATOM 553 C C . GLY A 1 71 ? 7.589 0.892 -1.514 1.00 97.06 71 GLY A C 1
ATOM 554 O O . GLY A 1 71 ? 6.387 1.144 -1.505 1.00 97.06 71 GLY A O 1
ATOM 555 N N . GLU A 1 72 ? 8.264 0.608 -0.399 1.00 96.81 72 GLU A N 1
ATOM 556 C CA . GLU A 1 72 ? 7.626 0.523 0.923 1.00 96.81 72 GLU A CA 1
ATOM 557 C C . GLU A 1 72 ? 7.160 1.904 1.407 1.00 96.81 72 GLU A C 1
ATOM 559 O O . GLU A 1 72 ? 6.084 2.039 1.987 1.00 96.81 72 GLU A O 1
ATOM 564 N N . GLY A 1 73 ? 7.935 2.958 1.121 1.00 97.62 73 GLY A N 1
ATOM 565 C CA . GLY A 1 73 ? 7.549 4.337 1.426 1.00 97.62 73 GLY A CA 1
ATOM 566 C C . GLY A 1 73 ? 6.284 4.770 0.683 1.00 97.62 73 GLY A C 1
ATOM 567 O O . GLY A 1 73 ? 5.429 5.434 1.267 1.00 97.62 73 GLY A O 1
ATOM 568 N N . TRP A 1 74 ? 6.116 4.345 -0.574 1.00 98.44 74 TRP A N 1
ATOM 569 C CA . TRP A 1 74 ? 4.873 4.531 -1.323 1.00 98.44 74 TRP A CA 1
ATOM 570 C C . TRP A 1 74 ? 3.706 3.777 -0.679 1.00 98.44 74 TRP A C 1
ATOM 572 O O . TRP A 1 74 ? 2.623 4.342 -0.547 1.00 98.44 74 TRP A O 1
ATOM 582 N N . GLY A 1 75 ? 3.912 2.528 -0.250 1.00 97.81 75 GLY A N 1
ATOM 583 C CA . GLY A 1 75 ? 2.897 1.760 0.476 1.00 97.81 75 GLY A CA 1
ATOM 584 C C . GLY A 1 75 ? 2.429 2.477 1.748 1.00 97.81 75 GLY A C 1
ATOM 585 O O . GLY A 1 75 ? 1.229 2.641 1.965 1.00 97.81 75 GLY A O 1
ATOM 586 N N . LEU A 1 76 ? 3.363 3.010 2.543 1.00 97.19 76 LEU A N 1
ATOM 587 C CA . LEU A 1 76 ? 3.049 3.818 3.732 1.00 97.19 76 LEU A CA 1
ATOM 588 C C . LEU A 1 76 ? 2.337 5.135 3.384 1.00 97.19 76 LEU A C 1
ATOM 590 O O . LEU A 1 76 ? 1.409 5.543 4.083 1.00 97.19 76 LEU A O 1
ATOM 594 N N . TYR A 1 77 ? 2.735 5.792 2.293 1.00 97.81 77 TYR A N 1
ATOM 595 C CA . TYR A 1 77 ? 2.027 6.964 1.776 1.00 97.81 77 TYR A CA 1
ATOM 596 C C . TYR A 1 77 ? 0.587 6.623 1.356 1.00 97.81 77 TYR A C 1
ATOM 598 O O . TYR A 1 77 ? -0.338 7.370 1.660 1.00 97.81 77 TYR A O 1
ATOM 606 N N . ALA A 1 78 ? 0.357 5.473 0.721 1.00 98.31 78 ALA A N 1
ATOM 607 C CA . ALA A 1 78 ? -0.988 5.017 0.375 1.00 98.31 78 ALA A CA 1
ATOM 608 C C . ALA A 1 78 ? -1.847 4.741 1.625 1.00 98.31 78 ALA A C 1
ATOM 610 O O . ALA A 1 78 ? -3.032 5.086 1.648 1.00 98.31 78 ALA A O 1
ATOM 611 N N . GLU A 1 79 ? -1.259 4.182 2.689 1.00 97.69 79 GLU A N 1
ATOM 612 C CA . GLU A 1 79 ? -1.938 4.018 3.981 1.00 97.69 79 GLU A CA 1
ATOM 613 C C . GLU A 1 79 ? -2.372 5.367 4.577 1.00 97.69 79 GLU A C 1
ATOM 615 O O . GLU A 1 79 ? -3.499 5.479 5.077 1.00 97.69 79 GLU A O 1
ATOM 620 N N . SER A 1 80 ? -1.517 6.395 4.530 1.00 96.81 80 SER A N 1
ATOM 621 C CA . SER A 1 80 ? -1.848 7.726 5.057 1.00 96.81 80 SER A CA 1
ATOM 622 C C . SER A 1 80 ? -2.884 8.453 4.193 1.00 96.81 80 SER A C 1
ATOM 624 O O . SER A 1 80 ? -3.852 8.994 4.734 1.00 96.81 80 SER A O 1
ATOM 626 N N . LEU A 1 81 ? -2.769 8.361 2.863 1.00 98.00 81 LEU A N 1
ATOM 627 C CA . LEU A 1 81 ? -3.717 8.932 1.900 1.00 98.00 81 LEU A CA 1
ATOM 628 C C . LEU A 1 81 ? -5.144 8.389 2.088 1.00 98.00 81 LEU A C 1
ATOM 630 O O . LEU A 1 81 ? -6.121 9.110 1.885 1.00 98.00 81 LEU A O 1
ATOM 634 N N . GLY A 1 82 ? -5.287 7.146 2.560 1.00 97.50 82 GLY A N 1
ATOM 635 C CA . GLY A 1 82 ? -6.585 6.548 2.883 1.00 97.50 82 GLY A CA 1
ATOM 636 C C . GLY A 1 82 ? -7.445 7.361 3.864 1.00 97.50 82 GLY A C 1
ATOM 637 O O . GLY A 1 82 ? -8.671 7.221 3.860 1.00 97.50 82 GLY A O 1
ATOM 638 N N . VAL A 1 83 ? -6.833 8.221 4.692 1.00 96.56 83 VAL A N 1
ATOM 639 C CA . VAL A 1 83 ? -7.551 9.148 5.584 1.00 96.56 83 VAL A CA 1
ATOM 640 C C . VAL A 1 83 ? -8.292 10.205 4.773 1.00 96.56 83 VAL A C 1
ATOM 642 O O . VAL A 1 83 ? -9.491 10.394 4.974 1.00 96.56 83 VAL A O 1
ATOM 645 N N . GLU A 1 84 ? -7.603 10.847 3.832 1.00 96.81 84 GLU A N 1
ATOM 646 C CA . GLU A 1 84 ? -8.166 11.876 2.950 1.00 96.81 84 GLU A CA 1
ATOM 647 C C . GLU A 1 84 ? -9.186 11.283 1.971 1.00 96.81 84 GLU A C 1
ATOM 649 O O . GLU A 1 84 ? -10.200 11.907 1.668 1.00 96.81 84 GLU A O 1
ATOM 654 N N . MET A 1 85 ? -8.971 10.036 1.543 1.00 97.25 85 MET A N 1
ATOM 655 C CA . MET A 1 85 ? -9.897 9.289 0.685 1.00 97.25 85 MET A CA 1
ATOM 656 C C . MET A 1 85 ? -11.153 8.778 1.417 1.00 97.25 85 MET A C 1
ATOM 658 O O . MET A 1 85 ? -12.045 8.222 0.779 1.00 97.25 85 MET A O 1
ATOM 662 N N . GLY A 1 86 ? -11.234 8.912 2.747 1.00 97.19 86 GLY A N 1
ATOM 663 C CA . GLY A 1 86 ? -12.383 8.447 3.532 1.00 97.19 86 GLY A CA 1
ATOM 664 C C . GLY A 1 86 ? -12.510 6.921 3.652 1.00 97.19 86 GLY A C 1
ATOM 665 O O . GLY A 1 86 ? -13.598 6.417 3.928 1.00 97.19 86 GLY A O 1
ATOM 666 N N . ILE A 1 87 ? -11.418 6.172 3.463 1.00 97.56 87 ILE A N 1
ATOM 667 C CA . ILE A 1 87 ? -11.414 4.696 3.489 1.00 97.56 87 ILE A CA 1
ATOM 668 C C . ILE A 1 87 ? -11.593 4.153 4.912 1.00 97.56 87 ILE A C 1
ATOM 670 O O . ILE A 1 87 ? -12.235 3.122 5.117 1.00 97.56 87 ILE A O 1
ATOM 674 N N . TYR A 1 88 ? -11.057 4.860 5.909 1.00 97.50 88 TYR A N 1
ATOM 675 C CA . TYR A 1 88 ? -11.185 4.494 7.320 1.00 97.50 88 TYR A CA 1
ATOM 676 C C . TYR A 1 88 ? -12.485 5.053 7.906 1.00 97.50 88 TYR A C 1
ATOM 678 O O . TYR A 1 88 ? -12.558 6.213 8.330 1.00 97.50 88 TYR A O 1
ATOM 686 N N . ARG A 1 89 ? -13.515 4.210 7.946 1.00 95.75 89 ARG A N 1
ATOM 687 C CA . ARG A 1 89 ? -14.895 4.565 8.304 1.00 95.75 89 ARG A CA 1
ATOM 688 C C . ARG A 1 89 ? -15.152 4.459 9.802 1.00 95.75 89 ARG A C 1
ATOM 690 O O . ARG A 1 89 ? -16.010 5.167 10.320 1.00 95.75 89 ARG A O 1
ATOM 697 N N . THR A 1 90 ? -14.422 3.596 10.509 1.00 96.62 90 THR A N 1
ATOM 698 C CA . THR A 1 90 ? -14.619 3.367 11.951 1.00 96.62 90 THR A CA 1
ATOM 699 C C . THR A 1 90 ? -13.386 3.733 12.788 1.00 96.62 90 THR A C 1
ATOM 701 O O . THR A 1 90 ? -12.262 3.714 12.277 1.00 96.62 90 THR A O 1
ATOM 704 N N . PRO A 1 91 ? -13.550 4.021 14.097 1.00 96.69 91 PRO A N 1
ATOM 705 C CA . PRO A 1 91 ? -12.417 4.206 15.004 1.00 96.69 91 PRO A CA 1
ATOM 706 C C . PRO A 1 91 ? -11.470 3.002 15.042 1.00 96.69 91 PRO A C 1
ATOM 708 O O . PRO A 1 91 ? -10.263 3.192 15.147 1.00 96.69 91 PRO A O 1
ATOM 711 N N . TYR A 1 92 ? -11.993 1.779 14.899 1.00 96.75 92 TYR A N 1
ATOM 712 C CA . TYR A 1 92 ? -11.179 0.564 14.848 1.00 96.75 92 TYR A CA 1
ATOM 713 C C . TYR A 1 92 ? -10.316 0.500 13.587 1.00 96.75 92 TYR A C 1
ATOM 715 O O . TYR A 1 92 ? -9.131 0.211 13.684 1.00 96.75 92 TYR A O 1
ATOM 723 N N . GLU A 1 93 ? -10.863 0.827 12.415 1.00 96.31 93 GLU A N 1
ATOM 724 C CA . GLU A 1 93 ? -10.078 0.872 11.170 1.00 96.31 93 GLU A CA 1
ATOM 725 C C . GLU A 1 93 ? -8.978 1.954 11.242 1.00 96.31 93 GLU A C 1
ATOM 727 O O . GLU A 1 93 ? -7.856 1.740 10.786 1.00 96.31 93 GLU A O 1
ATOM 732 N N . ARG A 1 94 ? -9.259 3.101 11.886 1.00 95.62 94 ARG A N 1
ATOM 733 C CA . ARG A 1 94 ? -8.242 4.138 12.164 1.00 95.62 94 ARG A CA 1
ATOM 734 C C . ARG A 1 94 ? -7.182 3.663 13.156 1.00 95.62 94 ARG A C 1
ATOM 736 O O . ARG A 1 94 ? -6.009 3.979 12.979 1.00 95.62 94 ARG A O 1
ATOM 743 N N . PHE A 1 95 ? -7.589 2.924 14.185 1.00 96.06 95 PHE A N 1
ATOM 744 C CA . PHE A 1 95 ? -6.674 2.299 15.133 1.00 96.06 95 PHE A CA 1
ATOM 745 C C . PHE A 1 95 ? -5.760 1.293 14.429 1.00 96.06 95 PHE A C 1
ATOM 747 O O . PHE A 1 95 ? -4.553 1.389 14.600 1.00 96.06 95 PHE A O 1
ATOM 754 N N . GLY A 1 96 ? -6.298 0.426 13.564 1.00 94.81 96 GLY A N 1
ATOM 755 C CA . GLY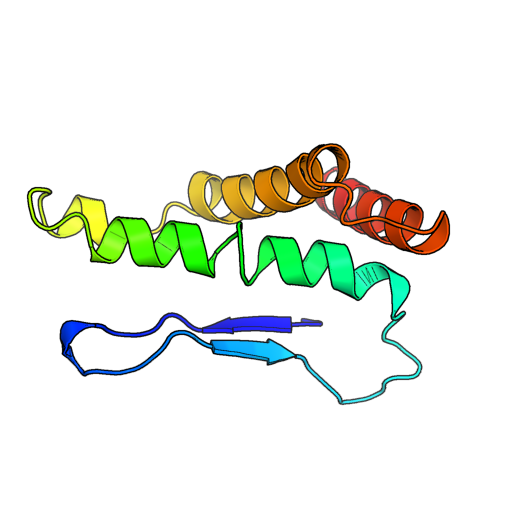 A 1 96 ? -5.510 -0.519 12.766 1.00 94.81 96 GLY A CA 1
ATOM 756 C C . GLY A 1 96 ? -4.430 0.157 11.931 1.00 94.81 96 GLY A C 1
ATOM 757 O O . GLY A 1 96 ? -3.269 -0.237 11.997 1.00 94.81 96 GLY A O 1
ATOM 758 N N . ARG A 1 97 ? -4.788 1.237 11.223 1.00 95.38 97 ARG A N 1
ATOM 759 C CA . ARG A 1 97 ? -3.822 2.082 10.501 1.00 95.38 97 ARG A CA 1
ATOM 760 C C . ARG A 1 97 ? -2.700 2.582 11.414 1.00 95.38 97 ARG A C 1
ATOM 762 O O . ARG A 1 97 ? -1.532 2.450 11.074 1.00 95.38 97 ARG A O 1
ATOM 769 N N . LEU A 1 98 ? -3.048 3.147 12.571 1.00 95.31 98 LEU A N 1
ATOM 770 C CA . LEU A 1 98 ? -2.075 3.691 13.524 1.00 95.31 98 LEU A CA 1
ATOM 771 C C . LEU A 1 98 ? -1.201 2.605 14.165 1.00 95.31 98 LEU A C 1
ATOM 773 O O . LEU A 1 98 ? -0.019 2.841 14.389 1.00 95.31 98 LEU A O 1
ATOM 777 N N . SER A 1 99 ? -1.749 1.420 14.448 1.00 93.25 99 SER A N 1
ATOM 778 C CA . SER A 1 99 ? -0.974 0.274 14.942 1.00 93.25 99 SER A CA 1
ATOM 779 C C . SER A 1 99 ? 0.098 -0.135 13.936 1.00 93.25 99 SER A C 1
ATOM 781 O O . SER A 1 99 ? 1.242 -0.385 14.311 1.00 93.25 99 SER A O 1
ATOM 783 N N . TYR A 1 100 ? -0.264 -0.145 12.655 1.00 90.56 100 TYR A N 1
ATOM 784 C CA . TYR A 1 100 ? 0.657 -0.427 11.567 1.00 90.56 100 TYR A CA 1
ATOM 785 C C . TYR A 1 100 ? 1.688 0.681 11.375 1.00 90.56 100 TYR A C 1
ATOM 787 O O . TYR A 1 100 ? 2.868 0.386 11.253 1.00 90.56 100 TYR A O 1
ATOM 795 N N . GLU A 1 101 ? 1.293 1.950 11.406 1.00 91.75 101 GLU A N 1
ATOM 796 C CA . GLU A 1 101 ? 2.224 3.083 11.354 1.00 91.75 101 GLU A CA 1
ATOM 797 C C . GLU A 1 101 ? 3.243 3.033 12.507 1.00 91.75 101 GLU A C 1
ATOM 799 O O . GLU A 1 101 ? 4.447 3.124 12.275 1.00 91.75 101 GLU A O 1
ATOM 804 N N . MET A 1 102 ? 2.774 2.780 13.733 1.00 93.62 102 MET A N 1
ATOM 805 C CA . MET A 1 102 ? 3.622 2.636 14.916 1.00 93.62 102 MET A CA 1
ATOM 806 C C . MET A 1 102 ? 4.633 1.495 14.764 1.00 93.62 102 MET A C 1
ATOM 808 O O . MET A 1 102 ? 5.795 1.689 15.095 1.00 93.62 102 MET A O 1
ATOM 812 N N . TRP A 1 103 ? 4.221 0.330 14.247 1.00 87.56 103 TRP A N 1
ATOM 813 C CA . TRP A 1 103 ? 5.112 -0.823 14.064 1.00 87.56 103 TRP A CA 1
ATOM 814 C C . TRP A 1 103 ? 6.297 -0.542 13.125 1.00 87.56 103 TRP A C 1
ATOM 816 O O . TRP A 1 103 ? 7.351 -1.142 13.304 1.00 87.56 103 TRP A O 1
ATOM 826 N N . ARG A 1 104 ? 6.153 0.364 12.143 1.00 91.12 104 ARG A N 1
ATOM 827 C CA . ARG A 1 104 ? 7.268 0.769 11.260 1.00 91.12 104 ARG A CA 1
ATOM 828 C C . ARG A 1 104 ? 8.098 1.936 11.816 1.00 91.12 104 ARG A C 1
ATOM 830 O O . ARG A 1 104 ? 9.142 2.240 11.248 1.00 91.12 104 AR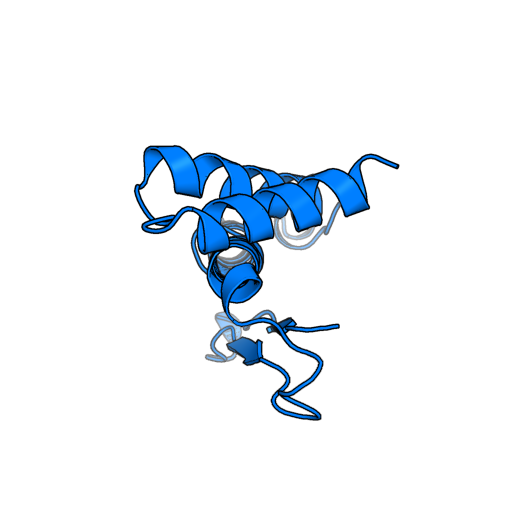G A O 1
ATOM 837 N N . ALA A 1 105 ? 7.630 2.619 12.860 1.00 89.00 105 ALA A N 1
ATOM 838 C CA . ALA A 1 105 ? 8.292 3.799 13.420 1.00 89.00 105 ALA A CA 1
ATOM 839 C C . ALA A 1 105 ? 9.330 3.474 14.513 1.00 89.00 105 ALA A C 1
ATOM 841 O O . ALA A 1 105 ? 10.133 4.346 14.850 1.00 89.00 105 ALA A O 1
ATOM 842 N N . CYS A 1 106 ? 9.287 2.268 15.086 1.00 72.69 106 CYS A N 1
ATOM 843 C CA . CYS A 1 106 ? 10.202 1.790 16.127 1.00 72.69 106 CYS A CA 1
ATOM 844 C C . CYS A 1 106 ? 11.404 1.020 15.568 1.00 72.69 106 CYS A C 1
ATOM 846 O O . CYS A 1 106 ? 12.460 1.090 16.238 1.00 72.69 106 CYS A O 1
#

Radius of gyration: 14.92 Å; Cα contacts (8 Å, |Δi|>4): 117; chains: 1; bounding box: 31×31×39 Å

Nearest PDB structures (foldseek):
  3o0y-assembly1_A  TM=9.641E-01  e=2.176E-05  Colwellia psychrerythraea 34H
  3o0y-assembly2_B  TM=9.574E-01  e=9.658E-05  Colwellia psychrerythraea 34H

Foldseek 3Di:
DQWAKDDADPVVPGAIDIGGDPPPCVPPDPLLVLLVCLLHDPPAQRVVLVVLNPPVVDDPCSSPDDDPCVRNVRSLVSSVVCVVVCSNPDPSNVVSSVVVVVVVVD

Secondary structure (DSSP, 8-state):
--EEEE--BGGGTBPPEEEE--S-GGGS-GGGHHHHHHHHSTTTHHHHHHHHHH-TTS-HHHHH---HHHHHHHHHHHHHHHHHTT---SHHHHHHHHHHHHHHH-

Solvent-accessible surface area (backbone atoms only — not comparable to full-atom values): 6049 Å² total; per-residue (Å²): 125,68,56,49,58,44,85,46,34,81,93,77,73,40,73,63,43,74,48,72,60,75,77,66,59,92,81,49,66,72,37,37,46,65,32,51,43,17,21,29,29,68,69,5,44,47,44,57,52,50,54,34,66,68,44,73,92,52,59,67,67,77,45,69,62,82,52,62,73,58,55,55,46,43,16,53,48,24,37,57,49,31,61,83,72,58,68,56,81,45,73,55,32,47,46,26,38,48,56,54,53,51,69,76,73,114

=== Feature glossary ===
Legend for the data blocks above and below:

— What the protein is —

The amino-acid sequence is the protein's primary structure: the linear order of residues from the N-terminus to the C-terminus, written in one-letter code. Everything else here — the 3D coordinates, the secondary structure, the domain annotations — is ultimately a consequence of this string.

Functional annotations link the protein to curated databases. InterPro entries identify conserved domains and families by matching the sequence against member-database signatures (Pfam, PROSITE, CDD, …). Gene Ontology (GO) terms describe molecular function, biological process, and cellular component in a controlled vocabulary. CATH places the structure in a hierarchical fold classification (Class/Architecture/Topology/Homologous-superfamily). The organism is the source species.

— Where its atoms are —

Atomic coordinates in PDBx/mmCIF format — the same representation the Protein Data Bank distributes. Each line of the _atom_site loop places one backbone atom in Cartesian space (units: ångströms, origin: arbitrary).

The six renders are orthographic views along the three Cartesian axes in both directions. Representation (cartoon, sticks, or surface) and color scheme (sequence-rainbow or by-chain) vary across proteins so the training set covers all the common visualization conventions.

— Local backbone conformation —

Eight-state secondary structure (DSSP): H is the canoni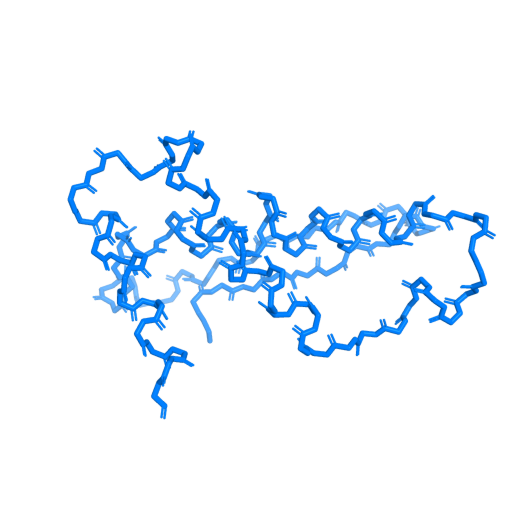cal α-helix, G the tighter 3₁₀-helix, I the wider π-helix; E/B are β-structure, T and S are turns and bends, and '-' is everything else. DSSP derives these from the pattern of main-chain N–H···O=C hydrogen bonds, not from the sequence.

Three-state secondary structure (P-SEA) collapses the eight DSSP classes into helix (a), strand (b), and coil (c). P-SEA assigns these from Cα geometry alone — distances and angles — without requiring backbone oxygens, so it works on any Cα trace.

φ (phi) and ψ (psi) are the two rotatable backbone dihedrals per residue: φ is the C(i-1)–N–Cα–C torsion, ψ is the N–Cα–C–N(i+1) torsion, both in degrees on (−180°, 180°]. α-helical residues cluster near (−60°, −45°); β-strand residues near (−120°, +130°). A Ramachandran plot is simply a scatter of (φ, ψ) for every residue.

— Global shape and packing —

The geometric summary reports three shape descriptors. Rg (radius of gyration) measures how spread out the Cα atoms are about their centre of mass; compact globular proteins have small Rg, elongated or unfolded ones large. Cα contacts (<8 Å, |i−j|>4) count long-range residue pairs in spatial proximity — high for tightly packed folds, near zero for rods or random coil. The bounding-box extents give the protein's footprint along x, y, z in Å.

SASA measures how much of the protein is reachable by solvent. It is computed by rolling a water-sized probe over the atomic surface and summing the exposed area (Å²). Per-residue SASA distinguishes core (buried, low SASA) from surface (exposed, high SASA) residues; total SASA is a whole-molecule size measure.

Plot images: a contact map (which residues are close in 3D, as an N×N binary image), a Ramachandran scatter (backbone torsion angles, revealing secondary-structure composition at a glance), and — for AlphaFold structures — a PAE heatmap (pairwise prediction confidence).

— Structural neighborhood —

A 3Di character summarizes, for each residue, the relative orientation of the Cα frame of its nearest spatial neighbor. Because it encodes fold topology rather than chemistry, 3Di alignments detect remote structural similarity that sequence alignment misses.

The Foldseek neighbor list gives the closest experimentally determined structures in the PDB, ranked by structural alignment. TM-score near 1 means near-identical fold; near 0.3 means only rough topology match. This is how one finds what a novel AlphaFold prediction most resembles in the solved-structure universe.

— Confidence and disorder —

For AlphaFold models, the B-factor field carries pLDDT — the model's own estimate of local accuracy on a 0–100 scale. Regions with pLDDT<50 should be treated as essentially unmodeled; they often correspond to intrinsically disordered segments.

Crystallographic B-factors measure how much each atom's electron density is smeared out, in Å². They rise in mobile loops and surface residues and fall in the buried interior. In AlphaFold models this column is repurposed to hold pLDDT instead.

Predicted Aligned Error (PAE) is an AlphaFold confidence matrix: entry (i, j) is the expected error in the position of residue j, in ångströms, when the prediction is superimposed on the true structure at residue i. Low PAE within a block of residues means that block is internally rigid and well-predicted; high PAE between two blocks means their relative placement is uncertain even if each block individually is confident.